Protein AF-A0A060CHE6-F1 (afdb_monomer_lite)

Structure (mmCIF, N/CA/C/O backbone):
data_AF-A0A060CHE6-F1
#
_entry.id   AF-A0A060CHE6-F1
#
loop_
_atom_site.group_PDB
_atom_site.id
_atom_site.type_symbol
_atom_site.label_atom_id
_atom_site.label_alt_id
_atom_site.label_comp_id
_atom_site.label_asym_id
_atom_site.label_entity_id
_atom_site.label_seq_id
_atom_site.pdbx_PDB_ins_code
_atom_site.Cartn_x
_atom_site.Cartn_y
_atom_site.Cartn_z
_atom_site.occupancy
_atom_site.B_iso_or_equiv
_atom_site.auth_seq_id
_atom_site.auth_comp_id
_atom_site.auth_asym_id
_atom_site.auth_atom_id
_atom_site.pdbx_PDB_model_num
ATOM 1 N N . TRP A 1 1 ? 1.938 -13.064 -13.237 1.00 97.31 1 TRP A N 1
ATOM 2 C CA . TRP A 1 1 ? 1.673 -11.614 -13.294 1.00 97.31 1 TRP A CA 1
ATOM 3 C C . TRP A 1 1 ? 1.870 -11.035 -14.695 1.00 97.31 1 TRP A C 1
ATOM 5 O O . TRP A 1 1 ? 0.871 -10.761 -15.339 1.00 97.31 1 TRP A O 1
ATOM 15 N N . LEU A 1 2 ? 3.097 -10.932 -15.236 1.00 98.19 2 LEU A N 1
ATOM 16 C CA . LEU A 1 2 ? 3.322 -10.316 -16.564 1.00 98.19 2 LEU A CA 1
ATOM 17 C C . LEU A 1 2 ? 2.601 -11.024 -17.718 1.00 98.19 2 LEU A C 1
ATOM 19 O O . LEU A 1 2 ? 1.988 -10.356 -18.542 1.00 98.19 2 LEU A O 1
ATOM 23 N N . ARG A 1 3 ? 2.600 -12.365 -17.733 1.00 98.00 3 ARG A N 1
ATOM 24 C CA . ARG A 1 3 ? 1.810 -13.153 -18.697 1.00 98.00 3 ARG A CA 1
ATOM 25 C C . ARG A 1 3 ? 0.318 -12.818 -18.628 1.00 98.00 3 ARG A C 1
ATOM 27 O O . ARG A 1 3 ? -0.310 -12.627 -19.654 1.00 98.00 3 ARG A O 1
ATOM 34 N N . THR A 1 4 ? -0.231 -12.687 -17.421 1.00 97.94 4 THR A N 1
ATOM 35 C CA . THR A 1 4 ? -1.633 -12.295 -17.201 1.00 97.94 4 THR A CA 1
ATOM 36 C C . THR A 1 4 ? -1.903 -10.864 -17.668 1.00 97.94 4 THR A C 1
ATOM 38 O O . THR A 1 4 ? -2.948 -10.594 -18.243 1.00 97.94 4 THR A O 1
ATOM 41 N N . ARG A 1 5 ? -0.958 -9.946 -17.435 1.00 97.94 5 ARG A N 1
ATOM 42 C CA . ARG A 1 5 ? -1.088 -8.523 -17.764 1.00 97.94 5 ARG A CA 1
ATOM 43 C C . ARG A 1 5 ? -0.955 -8.225 -19.258 1.00 97.94 5 ARG A C 1
ATOM 45 O O . ARG A 1 5 ? -1.661 -7.357 -19.756 1.00 97.94 5 ARG A O 1
ATOM 52 N N . TYR A 1 6 ? -0.024 -8.889 -19.939 1.00 98.50 6 TYR A N 1
ATOM 53 C CA . TYR A 1 6 ? 0.363 -8.564 -21.315 1.00 98.50 6 TYR A CA 1
ATOM 54 C C . TYR A 1 6 ? -0.031 -9.627 -22.341 1.00 98.50 6 TYR A C 1
ATOM 56 O O . TYR A 1 6 ? -0.049 -9.325 -23.530 1.00 98.50 6 TYR A O 1
ATOM 64 N N . GLY A 1 7 ? -0.344 -10.851 -21.910 1.00 98.50 7 GLY A N 1
ATOM 65 C CA . GLY A 1 7 ? -0.653 -11.984 -22.784 1.00 98.50 7 GLY A CA 1
ATOM 66 C C . GLY A 1 7 ? 0.591 -12.562 -23.463 1.00 98.50 7 GLY A C 1
ATOM 67 O O . GLY A 1 7 ? 0.977 -13.698 -23.192 1.00 98.50 7 GLY A O 1
ATOM 68 N N . ASP A 1 8 ? 1.247 -11.762 -24.303 1.00 98.44 8 ASP A N 1
ATOM 69 C CA . ASP A 1 8 ? 2.391 -12.150 -25.130 1.00 98.44 8 ASP A CA 1
ATOM 70 C C . ASP A 1 8 ? 3.601 -11.205 -24.983 1.00 98.44 8 ASP A C 1
ATOM 72 O O . ASP A 1 8 ? 3.525 -10.102 -24.427 1.00 98.44 8 ASP A O 1
ATOM 76 N N . LEU A 1 9 ? 4.755 -11.670 -25.473 1.00 98.56 9 LEU A N 1
ATOM 77 C CA . LEU A 1 9 ? 6.013 -10.928 -25.397 1.00 98.56 9 LEU A CA 1
ATOM 78 C C . LEU A 1 9 ? 6.050 -9.726 -26.338 1.00 98.56 9 LEU A C 1
ATOM 80 O O . LEU A 1 9 ? 6.730 -8.754 -26.028 1.00 98.56 9 LEU A O 1
ATOM 84 N N . ASP A 1 10 ? 5.344 -9.742 -27.467 1.00 98.56 10 ASP A N 1
ATOM 85 C CA . ASP A 1 10 ? 5.347 -8.599 -28.383 1.00 98.56 10 ASP A CA 1
ATOM 86 C C . ASP A 1 10 ? 4.635 -7.395 -27.757 1.00 98.56 10 ASP A C 1
ATOM 88 O O . ASP A 1 10 ? 5.110 -6.262 -27.858 1.00 98.56 10 ASP A O 1
ATOM 92 N N . THR A 1 11 ? 3.539 -7.635 -27.043 1.00 98.75 11 THR A N 1
ATOM 93 C CA . THR A 1 11 ? 2.800 -6.628 -26.282 1.00 98.75 11 THR A CA 1
ATOM 94 C C . THR A 1 11 ? 3.633 -6.094 -25.122 1.00 98.75 11 THR A C 1
ATOM 96 O O . THR A 1 11 ? 3.724 -4.874 -24.963 1.00 98.75 11 THR A O 1
ATOM 99 N N . LEU A 1 12 ? 4.314 -6.966 -24.371 1.00 98.62 12 LEU A N 1
ATOM 100 C CA . LEU A 1 12 ? 5.241 -6.544 -23.316 1.00 98.62 12 LEU A CA 1
ATOM 101 C C . LEU A 1 12 ? 6.399 -5.707 -23.877 1.00 98.62 12 LEU A C 1
ATOM 103 O O . LEU A 1 12 ? 6.665 -4.613 -23.384 1.00 98.62 12 LEU A O 1
ATOM 107 N N . ASN A 1 13 ? 7.061 -6.181 -24.935 1.00 98.56 13 ASN A N 1
ATOM 108 C CA . ASN A 1 13 ? 8.191 -5.494 -25.563 1.00 98.56 13 ASN A CA 1
ATOM 109 C C . ASN A 1 13 ? 7.803 -4.098 -26.070 1.00 98.56 13 ASN A C 1
ATOM 111 O O . ASN A 1 13 ? 8.567 -3.148 -25.889 1.00 98.56 13 ASN A O 1
ATOM 115 N N . ARG A 1 14 ? 6.608 -3.952 -26.664 1.00 98.56 14 ARG A N 1
ATOM 116 C CA . ARG A 1 14 ? 6.064 -2.641 -27.054 1.00 98.56 14 ARG A CA 1
ATOM 117 C C . ARG A 1 14 ? 5.812 -1.750 -25.840 1.00 98.56 14 ARG A C 1
ATOM 119 O O . ARG A 1 14 ? 6.232 -0.598 -25.856 1.00 98.56 14 ARG A O 1
ATOM 126 N N . ALA A 1 15 ? 5.169 -2.270 -24.793 1.00 98.44 15 ALA A N 1
ATOM 127 C CA . ALA A 1 15 ? 4.836 -1.495 -23.597 1.00 98.44 15 ALA A CA 1
ATOM 128 C C . ALA A 1 15 ? 6.081 -1.011 -22.836 1.00 98.44 15 ALA A C 1
ATOM 130 O O . ALA A 1 15 ? 6.092 0.095 -22.300 1.00 98.44 15 ALA A O 1
ATOM 131 N N . TRP A 1 16 ? 7.132 -1.829 -22.791 1.00 97.94 16 TRP A N 1
ATOM 132 C CA . TRP A 1 16 ? 8.398 -1.495 -22.139 1.00 97.94 16 TRP A CA 1
ATOM 133 C C . TRP A 1 16 ? 9.387 -0.776 -23.066 1.00 97.94 16 TRP A C 1
ATOM 135 O O . TRP A 1 16 ? 10.432 -0.333 -22.598 1.00 97.94 16 TRP A O 1
ATOM 145 N N . GLY A 1 17 ? 9.098 -0.650 -24.364 1.00 97.94 17 GLY A N 1
ATOM 146 C CA . GLY A 1 17 ? 10.000 -0.002 -25.321 1.00 97.94 17 GLY A CA 1
ATOM 147 C C . GLY A 1 17 ? 11.349 -0.715 -25.456 1.00 97.94 17 GLY A C 1
ATOM 148 O O . GLY A 1 17 ? 12.386 -0.069 -25.576 1.00 97.94 17 GLY A O 1
ATOM 149 N N . THR A 1 18 ? 11.359 -2.048 -25.430 1.00 97.19 18 THR A N 1
ATOM 150 C CA . THR A 1 18 ? 12.589 -2.858 -25.340 1.00 97.19 18 THR A CA 1
ATOM 151 C C . THR A 1 18 ? 13.476 -2.835 -26.587 1.00 97.19 18 THR A C 1
ATOM 153 O O . THR A 1 18 ? 14.585 -3.358 -26.563 1.00 97.19 18 THR A O 1
ATOM 156 N N . ALA A 1 19 ? 13.032 -2.215 -27.683 1.00 96.50 19 ALA A N 1
ATOM 157 C CA . ALA A 1 19 ? 13.901 -1.937 -28.827 1.00 96.50 19 ALA A CA 1
ATOM 158 C C . ALA A 1 19 ? 15.039 -0.965 -28.461 1.00 96.50 19 ALA A C 1
ATOM 160 O O . ALA A 1 19 ? 16.127 -1.032 -29.031 1.00 96.50 19 ALA A O 1
ATOM 161 N N . PHE A 1 20 ? 14.802 -0.077 -27.492 1.00 95.94 20 PHE A N 1
ATOM 162 C CA . PHE A 1 20 ? 15.821 0.822 -26.974 1.00 95.94 20 PHE A CA 1
ATOM 163 C C . PHE A 1 20 ? 16.886 0.035 -26.201 1.00 95.94 20 PHE A C 1
ATOM 165 O O . PHE A 1 20 ? 16.557 -0.800 -25.359 1.00 95.94 20 PHE A O 1
ATOM 172 N N . TRP A 1 21 ? 18.158 0.289 -26.521 1.00 94.38 21 TRP A N 1
ATOM 173 C CA . TRP A 1 21 ? 19.322 -0.428 -25.975 1.00 94.38 21 TRP A CA 1
ATOM 174 C C . TRP A 1 21 ? 19.263 -1.955 -26.118 1.00 94.38 21 TRP A C 1
ATOM 176 O O . TRP A 1 21 ? 19.841 -2.679 -25.311 1.00 94.38 21 TRP A O 1
ATOM 186 N N . SER A 1 22 ? 18.591 -2.447 -27.164 1.00 94.44 22 SER A N 1
ATOM 187 C CA . SER A 1 22 ? 18.550 -3.875 -27.503 1.00 94.44 22 SER A CA 1
ATOM 188 C C . SER A 1 22 ? 18.064 -4.772 -26.357 1.00 94.44 22 SER A C 1
ATOM 190 O O . SER A 1 22 ? 18.498 -5.911 -26.223 1.00 94.44 22 SER A O 1
ATOM 192 N N . LEU A 1 23 ? 17.124 -4.282 -25.547 1.00 94.69 23 LEU A N 1
ATOM 193 C CA . LEU A 1 23 ? 16.543 -5.001 -24.409 1.00 94.69 23 LEU A CA 1
ATOM 194 C C . LEU A 1 23 ? 15.437 -5.998 -24.810 1.00 94.69 23 LEU A C 1
ATOM 196 O O . LEU A 1 23 ? 14.644 -6.397 -23.957 1.00 94.69 23 LEU A O 1
ATOM 200 N N . ARG A 1 24 ? 15.310 -6.351 -26.100 1.00 97.00 24 ARG A N 1
ATOM 201 C CA . ARG A 1 24 ? 14.202 -7.174 -26.615 1.00 97.00 24 ARG A CA 1
ATOM 202 C C . ARG A 1 24 ? 14.176 -8.535 -25.921 1.00 97.00 24 ARG A C 1
ATOM 204 O O . ARG A 1 24 ? 15.146 -9.282 -25.968 1.00 97.00 24 ARG A O 1
ATOM 211 N N . ILE A 1 25 ? 13.020 -8.870 -25.358 1.00 97.69 25 ILE A N 1
ATOM 212 C CA . ILE A 1 25 ? 12.764 -10.133 -24.668 1.00 97.69 25 ILE A CA 1
ATOM 213 C C . ILE A 1 25 ? 12.157 -11.115 -25.672 1.00 97.69 25 ILE A C 1
ATOM 215 O O . ILE A 1 25 ? 11.117 -10.833 -26.269 1.00 97.69 25 ILE A O 1
ATOM 219 N N . THR A 1 26 ? 12.796 -12.261 -25.872 1.00 98.06 26 THR A N 1
ATOM 220 C CA . THR A 1 26 ? 12.343 -13.321 -26.786 1.00 98.06 26 THR A CA 1
ATOM 221 C C . THR A 1 26 ? 11.794 -14.546 -26.066 1.00 98.06 26 THR A C 1
ATOM 223 O O . THR A 1 26 ? 11.094 -15.337 -26.692 1.00 98.06 26 THR A O 1
ATOM 226 N N . ASP A 1 27 ? 12.043 -14.675 -24.762 1.00 98.12 27 ASP A N 1
ATOM 227 C CA . ASP A 1 27 ? 11.466 -15.719 -23.916 1.00 98.12 27 ASP A CA 1
ATOM 228 C C . ASP A 1 27 ? 11.110 -15.172 -22.526 1.00 98.12 27 ASP A C 1
ATOM 230 O O . ASP A 1 27 ? 11.804 -14.318 -21.977 1.00 98.12 27 ASP A O 1
ATOM 234 N N . TRP A 1 28 ? 10.032 -15.677 -21.925 1.00 97.94 28 TRP A N 1
ATOM 235 C CA . TRP A 1 28 ? 9.596 -15.254 -20.591 1.00 97.94 28 TRP A CA 1
ATOM 236 C C . TRP A 1 28 ? 10.634 -15.518 -19.494 1.00 97.94 28 TRP A C 1
ATOM 238 O O . TRP A 1 28 ? 10.669 -14.768 -18.523 1.00 97.94 28 TRP A O 1
ATOM 248 N N . ALA A 1 29 ? 11.471 -16.548 -19.632 1.00 97.19 29 ALA A N 1
ATOM 249 C CA . ALA A 1 29 ? 12.540 -16.873 -18.690 1.00 97.19 29 ALA A CA 1
ATOM 250 C C . ALA A 1 29 ? 13.679 -15.839 -18.687 1.00 97.19 29 ALA A C 1
ATOM 252 O O . ALA A 1 29 ? 14.501 -15.846 -17.778 1.00 97.19 29 ALA A O 1
ATOM 253 N N . GLN A 1 30 ? 13.730 -14.938 -19.675 1.00 96.25 30 GLN A N 1
ATOM 254 C CA . GLN A 1 30 ? 14.674 -13.816 -19.688 1.00 96.25 30 GLN A CA 1
ATOM 255 C C . GLN A 1 30 ? 14.217 -12.654 -18.795 1.00 96.25 30 GLN A C 1
ATOM 257 O O . GLN A 1 30 ? 14.998 -11.737 -18.542 1.00 96.25 30 GLN A O 1
ATOM 262 N N . VAL A 1 31 ? 12.959 -12.658 -18.341 1.00 95.75 31 VAL A N 1
ATOM 263 C CA . VAL A 1 31 ? 12.443 -11.630 -17.436 1.00 95.75 31 VAL A CA 1
ATOM 264 C C . VAL A 1 31 ? 12.728 -12.032 -15.997 1.00 95.75 31 VAL A C 1
ATOM 266 O O . VAL A 1 31 ? 12.282 -13.076 -15.532 1.00 95.75 31 VAL A O 1
ATOM 269 N N . ASP A 1 32 ? 13.431 -11.163 -15.283 1.00 93.56 32 ASP A N 1
ATOM 270 C CA . ASP A 1 32 ? 13.822 -11.359 -13.891 1.00 93.56 32 ASP A CA 1
ATOM 271 C C . ASP A 1 32 ? 13.481 -10.117 -13.063 1.00 93.56 32 ASP A C 1
ATOM 273 O O . ASP A 1 32 ? 13.182 -9.065 -13.625 1.00 93.56 32 ASP A O 1
ATOM 277 N N . ALA A 1 33 ? 13.561 -10.206 -11.736 1.00 94.38 33 ALA A N 1
ATOM 278 C CA . ALA A 1 33 ? 13.417 -9.037 -10.873 1.00 94.38 33 ALA A CA 1
ATOM 279 C C . ALA A 1 33 ? 14.449 -7.948 -11.249 1.00 94.38 33 ALA A C 1
ATOM 281 O O . ALA A 1 33 ? 15.567 -8.282 -11.654 1.00 94.38 33 ALA A O 1
ATOM 282 N N . PRO A 1 34 ? 14.145 -6.643 -11.095 1.00 92.00 34 PRO A N 1
ATOM 283 C CA . PRO A 1 34 ? 15.102 -5.580 -11.383 1.00 92.00 34 PRO A CA 1
ATOM 284 C C . PRO A 1 34 ? 16.405 -5.744 -10.587 1.00 92.00 34 PRO A C 1
ATOM 286 O O . PRO A 1 34 ? 16.430 -5.603 -9.364 1.00 92.0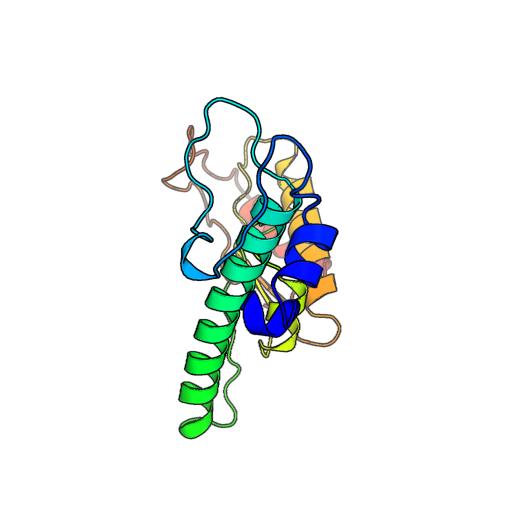0 34 PRO A O 1
ATOM 289 N N . ARG A 1 35 ? 17.508 -6.006 -11.294 1.00 89.00 35 ARG A N 1
ATOM 290 C CA . ARG A 1 35 ? 18.858 -6.140 -10.725 1.00 89.00 35 ARG A CA 1
ATOM 291 C C . ARG A 1 35 ? 19.650 -4.838 -10.829 1.00 89.00 35 ARG A C 1
ATOM 293 O O . ARG A 1 35 ? 19.174 -3.846 -11.384 1.00 89.00 35 ARG A O 1
ATOM 300 N N . ALA A 1 36 ? 20.857 -4.844 -10.266 1.00 91.50 36 ALA A N 1
ATOM 301 C CA . ALA A 1 36 ? 21.843 -3.810 -10.549 1.00 91.50 36 ALA A CA 1
ATOM 302 C C . ALA A 1 36 ? 22.181 -3.829 -12.049 1.00 91.50 36 ALA A C 1
ATOM 304 O O . ALA A 1 36 ? 22.444 -4.888 -12.618 1.00 91.50 36 ALA A O 1
ATOM 305 N N . THR A 1 37 ? 22.145 -2.658 -12.672 1.00 88.62 37 THR A N 1
ATOM 306 C CA . THR A 1 37 ? 22.474 -2.430 -14.082 1.00 88.62 37 THR A CA 1
ATOM 307 C C . THR A 1 37 ? 23.650 -1.466 -14.162 1.00 88.62 37 THR A C 1
ATOM 309 O O . THR A 1 37 ? 23.885 -0.704 -13.227 1.00 88.62 37 THR A O 1
ATOM 312 N N . THR A 1 38 ? 24.400 -1.495 -15.263 1.00 88.06 38 THR A N 1
ATOM 313 C CA . THR A 1 38 ? 25.504 -0.544 -15.490 1.00 88.06 38 THR A CA 1
ATOM 314 C C . THR A 1 38 ? 25.007 0.894 -15.636 1.00 88.06 38 THR A C 1
ATOM 316 O O . THR A 1 38 ? 25.702 1.820 -15.241 1.00 88.06 38 THR A O 1
ATOM 319 N N . ASP A 1 39 ? 23.793 1.056 -16.165 1.00 87.94 39 ASP A N 1
ATOM 320 C CA . ASP A 1 39 ? 23.133 2.333 -16.441 1.00 87.94 39 ASP A CA 1
ATOM 321 C C . ASP A 1 39 ? 21.705 2.343 -15.861 1.00 87.94 39 ASP A C 1
ATOM 323 O O . ASP A 1 39 ? 21.396 1.644 -14.891 1.00 87.94 39 ASP A O 1
ATOM 327 N N . PHE A 1 40 ? 20.806 3.137 -16.440 1.00 89.50 40 PHE A N 1
ATOM 328 C CA . PHE A 1 40 ? 19.411 3.247 -16.035 1.00 89.50 40 PHE A CA 1
ATOM 329 C C . PHE A 1 40 ? 18.618 1.952 -16.252 1.00 89.50 40 PHE A C 1
ATOM 331 O O . PHE A 1 40 ? 18.725 1.274 -17.274 1.00 89.50 40 PHE A O 1
ATOM 338 N N . ARG A 1 41 ? 17.738 1.649 -15.295 1.00 93.50 41 ARG A N 1
ATOM 339 C CA . ARG A 1 41 ? 16.753 0.573 -15.429 1.00 93.50 41 ARG A CA 1
ATOM 340 C C . ARG A 1 41 ? 15.639 0.981 -16.385 1.00 93.50 41 ARG A C 1
ATOM 342 O O . ARG A 1 41 ? 15.223 2.138 -16.404 1.00 93.50 41 ARG A O 1
ATOM 349 N N . ASN A 1 42 ? 15.091 0.007 -17.112 1.00 95.31 42 ASN A N 1
ATOM 350 C CA . ASN A 1 42 ? 13.886 0.227 -17.904 1.00 95.31 42 ASN A CA 1
ATOM 351 C C . ASN A 1 42 ? 12.725 0.656 -16.970 1.00 95.31 42 ASN A C 1
ATOM 353 O O . ASN A 1 42 ? 12.413 -0.069 -16.013 1.00 95.31 42 ASN A O 1
ATOM 357 N N . PRO A 1 43 ? 12.089 1.819 -17.203 1.00 95.75 43 PRO A N 1
ATOM 358 C CA . PRO A 1 43 ? 11.060 2.341 -16.309 1.00 95.75 43 PRO A CA 1
ATOM 359 C C . PRO A 1 43 ? 9.774 1.509 -16.344 1.00 95.75 43 PRO A C 1
ATOM 361 O O . PRO A 1 43 ? 9.147 1.341 -15.301 1.00 95.75 43 PRO A O 1
ATOM 364 N N . GLY A 1 44 ? 9.412 0.940 -17.499 1.00 97.00 44 GLY A N 1
ATOM 365 C CA . GLY A 1 44 ? 8.272 0.028 -17.625 1.00 97.00 44 GLY A CA 1
ATOM 366 C C . GLY A 1 44 ? 8.476 -1.224 -16.777 1.00 97.00 44 GLY A C 1
ATOM 367 O O . GLY A 1 44 ? 7.629 -1.552 -15.949 1.00 97.00 44 GLY A O 1
ATOM 368 N N . HIS A 1 45 ? 9.658 -1.835 -16.891 1.00 97.12 45 HIS A N 1
ATOM 369 C CA . HIS A 1 45 ? 10.041 -2.981 -16.068 1.00 97.12 45 HIS A CA 1
ATOM 370 C C . HIS A 1 45 ? 10.018 -2.653 -14.564 1.00 97.12 45 HIS A C 1
ATOM 372 O O . HIS A 1 45 ? 9.434 -3.387 -13.770 1.00 97.12 45 HIS A O 1
ATOM 378 N N . THR A 1 46 ? 10.615 -1.528 -14.161 1.00 96.44 46 THR A N 1
ATOM 379 C CA . THR A 1 46 ? 10.695 -1.139 -12.741 1.00 96.44 46 THR A CA 1
ATOM 380 C C . THR A 1 46 ? 9.315 -0.831 -12.153 1.00 96.44 46 THR A C 1
ATOM 382 O O . THR A 1 46 ? 9.025 -1.224 -11.026 1.00 96.44 46 THR A O 1
ATOM 385 N N . LEU A 1 47 ? 8.445 -0.158 -12.910 1.00 97.56 47 LEU A N 1
ATOM 386 C CA . LEU A 1 47 ? 7.082 0.148 -12.479 1.00 97.56 47 LEU A CA 1
ATOM 387 C C . LEU A 1 47 ? 6.237 -1.120 -12.327 1.00 97.56 47 LEU A C 1
ATOM 389 O O . LEU A 1 47 ? 5.506 -1.266 -11.349 1.00 97.56 47 LEU A O 1
ATOM 393 N N . ASP A 1 48 ? 6.342 -2.041 -13.279 1.00 98.31 48 ASP A N 1
ATOM 394 C CA . ASP A 1 48 ? 5.636 -3.315 -13.214 1.00 98.31 48 ASP A CA 1
ATOM 395 C C . ASP A 1 48 ? 6.149 -4.214 -12.093 1.00 98.31 48 ASP A C 1
ATOM 397 O O . ASP A 1 48 ? 5.354 -4.922 -11.483 1.00 98.31 48 ASP A O 1
ATOM 401 N N . TRP A 1 49 ? 7.436 -4.135 -11.752 1.00 97.38 49 TRP A N 1
ATOM 402 C CA . TRP A 1 49 ? 7.958 -4.785 -10.554 1.00 97.38 49 TRP A CA 1
ATOM 403 C C . TRP A 1 49 ? 7.326 -4.230 -9.270 1.00 97.38 49 TRP A C 1
ATOM 405 O O . TRP A 1 49 ? 6.892 -5.006 -8.420 1.00 97.38 49 TRP A O 1
ATOM 415 N N . SER A 1 50 ? 7.207 -2.904 -9.138 1.00 97.06 50 SER A N 1
ATOM 416 C CA . SER A 1 50 ? 6.527 -2.285 -7.989 1.00 97.06 50 SER A CA 1
ATOM 417 C C . SER A 1 50 ? 5.052 -2.691 -7.902 1.00 97.06 50 SER A C 1
ATOM 419 O O . SER A 1 50 ? 4.574 -3.028 -6.820 1.00 97.06 50 SER A O 1
ATOM 421 N N . ARG A 1 51 ? 4.339 -2.721 -9.038 1.00 98.19 51 ARG A N 1
ATOM 422 C CA . ARG A 1 51 ? 2.946 -3.200 -9.106 1.00 98.19 51 ARG A CA 1
ATOM 423 C C . ARG A 1 51 ? 2.837 -4.665 -8.700 1.00 98.19 51 ARG A C 1
ATOM 425 O O . ARG A 1 51 ? 2.030 -4.994 -7.843 1.00 98.19 51 ARG A O 1
ATOM 432 N N . PHE A 1 52 ? 3.690 -5.523 -9.259 1.00 98.00 52 PHE A N 1
ATOM 433 C CA . PHE A 1 52 ? 3.735 -6.942 -8.921 1.00 98.00 52 PHE A CA 1
ATOM 434 C C . PHE A 1 52 ? 3.960 -7.169 -7.424 1.00 98.00 52 PHE A C 1
ATOM 436 O O . PHE A 1 52 ? 3.276 -7.995 -6.827 1.00 98.00 52 PHE A O 1
ATOM 443 N N . HIS A 1 53 ? 4.888 -6.432 -6.811 1.00 97.25 53 HIS A N 1
ATOM 444 C CA . HIS A 1 53 ? 5.159 -6.548 -5.381 1.00 97.25 53 HIS A CA 1
ATOM 445 C C . HIS A 1 53 ? 3.953 -6.132 -4.526 1.00 97.25 53 HIS A C 1
ATOM 447 O O . HIS A 1 53 ? 3.587 -6.857 -3.602 1.00 97.25 53 HIS A O 1
ATOM 453 N N . SER A 1 54 ? 3.308 -5.010 -4.865 1.00 98.31 54 SER A N 1
ATOM 454 C CA . SER A 1 54 ? 2.075 -4.565 -4.203 1.00 98.31 54 SER A CA 1
ATOM 455 C C . SER A 1 54 ? 0.953 -5.600 -4.332 1.00 98.31 54 SER A C 1
ATOM 457 O O . SER A 1 54 ? 0.321 -5.942 -3.333 1.00 98.31 54 SER A O 1
ATOM 459 N N . ASP A 1 55 ? 0.736 -6.134 -5.537 1.00 98.44 55 ASP A N 1
ATOM 460 C CA . ASP A 1 55 ? -0.307 -7.129 -5.812 1.00 98.44 55 ASP A CA 1
ATOM 461 C C . ASP A 1 55 ? -0.040 -8.456 -5.090 1.00 98.44 55 ASP A C 1
ATOM 463 O O . ASP A 1 55 ? -0.972 -9.100 -4.618 1.00 98.44 55 ASP A O 1
ATOM 467 N N . LEU A 1 56 ? 1.226 -8.873 -4.980 1.00 98.00 56 LEU A N 1
ATOM 468 C CA . LEU A 1 56 ? 1.603 -10.112 -4.298 1.00 98.00 56 LEU A CA 1
ATOM 469 C C . LEU A 1 56 ? 1.350 -10.032 -2.789 1.00 98.00 56 LEU A C 1
ATOM 471 O O . LEU A 1 56 ? 0.825 -10.981 -2.210 1.00 98.00 56 LEU A O 1
ATOM 475 N N . LEU A 1 57 ? 1.685 -8.904 -2.159 1.00 98.31 57 LEU A N 1
ATOM 476 C CA . LEU A 1 57 ? 1.394 -8.692 -0.741 1.00 98.31 57 LEU A CA 1
ATOM 477 C C . LEU A 1 57 ? -0.115 -8.574 -0.485 1.00 98.31 57 LEU A C 1
ATOM 479 O O . LEU A 1 57 ? -0.609 -9.137 0.488 1.00 98.31 57 LEU A O 1
ATOM 483 N N . LEU A 1 58 ? -0.862 -7.918 -1.382 1.00 98.62 58 LEU A N 1
ATOM 484 C CA . LEU A 1 58 ? -2.322 -7.865 -1.287 1.00 98.62 58 LEU A CA 1
ATOM 485 C C . LEU A 1 58 ? -2.950 -9.257 -1.432 1.00 98.62 58 LEU A C 1
ATOM 487 O O . LEU A 1 58 ? -3.859 -9.604 -0.684 1.00 98.62 58 LEU A O 1
ATOM 491 N N . ALA A 1 59 ? -2.454 -10.075 -2.363 1.00 98.44 59 ALA A N 1
ATOM 492 C CA . ALA A 1 59 ? -2.929 -11.444 -2.538 1.00 98.44 59 ALA A CA 1
ATOM 493 C C . ALA A 1 59 ? -2.714 -12.285 -1.271 1.00 98.44 59 ALA A C 1
ATOM 495 O O . ALA A 1 59 ? -3.600 -13.048 -0.894 1.00 98.44 59 ALA A O 1
ATOM 496 N N . GLN A 1 60 ? -1.579 -12.110 -0.586 1.00 98.50 60 GLN A N 1
ATOM 497 C CA . GLN A 1 60 ? -1.332 -12.754 0.705 1.00 98.50 60 GLN A CA 1
ATOM 498 C C . GLN A 1 60 ? -2.356 -12.313 1.761 1.00 98.50 60 GLN A C 1
ATOM 500 O O . GLN A 1 60 ? -2.968 -13.166 2.402 1.00 98.50 60 GLN A O 1
ATOM 505 N N . PHE A 1 61 ? -2.599 -11.005 1.895 1.00 98.56 61 PHE A N 1
ATOM 506 C CA . PHE A 1 61 ? -3.617 -10.479 2.810 1.00 98.56 61 PHE A CA 1
ATOM 507 C C . PHE A 1 61 ? -5.009 -11.059 2.521 1.00 98.56 61 PHE A C 1
ATOM 509 O O . PHE A 1 61 ? -5.706 -11.479 3.441 1.00 98.56 61 PHE A O 1
ATOM 516 N N . VAL A 1 62 ? -5.407 -11.140 1.248 1.00 98.62 62 VAL A N 1
ATOM 517 C CA . VAL A 1 62 ? -6.695 -11.723 0.838 1.00 98.62 62 VAL A CA 1
ATOM 518 C C . VAL A 1 62 ? -6.791 -13.198 1.234 1.00 98.62 62 VAL A C 1
ATOM 520 O O . VAL A 1 62 ? -7.812 -13.609 1.781 1.00 98.62 62 VAL A O 1
ATOM 523 N N . VAL A 1 63 ? -5.730 -13.988 1.032 1.00 98.50 63 VAL A N 1
ATOM 524 C CA . VAL A 1 63 ? -5.696 -15.403 1.447 1.00 98.50 63 VAL A CA 1
ATOM 525 C C . VAL A 1 63 ? -5.882 -15.548 2.961 1.00 98.50 63 VAL A C 1
ATOM 527 O O . VAL A 1 63 ? -6.626 -16.426 3.406 1.00 98.50 63 VAL A O 1
ATOM 530 N N . GLU A 1 64 ? -5.231 -14.696 3.753 1.00 98.19 64 GLU A N 1
ATOM 531 C CA . GLU A 1 64 ? -5.340 -14.698 5.216 1.00 98.19 64 GLU A CA 1
ATOM 532 C C . GLU A 1 64 ? -6.732 -14.260 5.684 1.00 98.19 64 GLU A C 1
ATOM 534 O O . GLU A 1 64 ?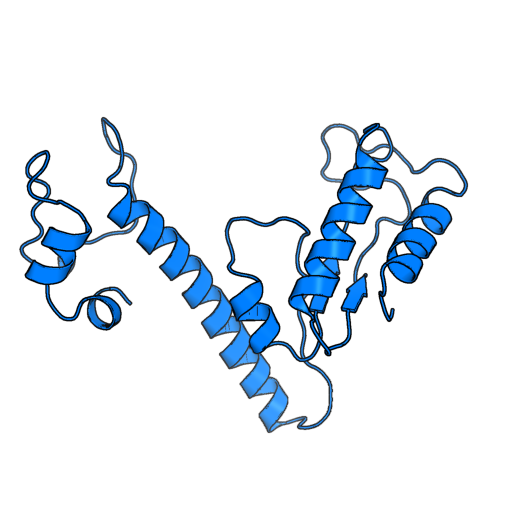 -7.363 -14.970 6.472 1.00 98.19 64 GLU A O 1
ATOM 539 N N . ARG A 1 65 ? -7.258 -13.155 5.139 1.00 98.06 65 ARG A N 1
ATOM 540 C CA . ARG A 1 65 ? -8.621 -12.669 5.397 1.00 98.06 65 ARG A CA 1
ATOM 541 C C . ARG A 1 65 ? -9.658 -13.738 5.089 1.00 98.06 65 ARG A C 1
ATOM 543 O O . ARG A 1 65 ? -10.496 -14.039 5.934 1.00 98.06 65 ARG A O 1
ATOM 550 N N . ASP A 1 66 ? -9.601 -14.332 3.901 1.00 98.06 66 ASP A N 1
ATOM 551 C CA . ASP A 1 66 ? -10.539 -15.379 3.490 1.00 98.06 66 ASP A CA 1
ATOM 552 C C . ASP A 1 66 ? -10.375 -16.633 4.361 1.00 98.06 66 ASP A C 1
ATOM 554 O O . ASP A 1 66 ? -11.329 -17.378 4.579 1.00 98.06 66 ASP A O 1
ATOM 558 N N . GLY A 1 67 ? -9.167 -16.868 4.881 1.00 97.88 67 GLY A N 1
ATOM 559 C CA . GLY A 1 67 ? -8.881 -17.848 5.924 1.00 97.88 67 GLY A CA 1
ATOM 560 C C . GLY A 1 67 ? -9.673 -17.609 7.202 1.00 97.88 67 GLY A C 1
ATOM 561 O O . GLY A 1 67 ? -10.376 -18.515 7.651 1.00 97.88 67 GLY A O 1
ATOM 562 N N . ILE A 1 68 ? -9.591 -16.395 7.746 1.00 97.62 68 ILE A N 1
ATOM 563 C CA . ILE A 1 68 ? -10.336 -15.969 8.938 1.00 97.62 68 ILE A CA 1
ATOM 564 C C . ILE A 1 68 ? -11.842 -16.084 8.683 1.00 97.62 68 ILE A C 1
ATOM 566 O O . ILE A 1 68 ? -12.543 -16.719 9.469 1.00 97.62 68 ILE A O 1
ATOM 570 N N . ARG A 1 69 ? -12.326 -15.585 7.538 1.00 97.56 69 ARG A N 1
ATOM 571 C CA . ARG A 1 69 ? -13.755 -15.559 7.180 1.00 97.56 69 ARG A CA 1
ATOM 572 C C . ARG A 1 69 ? -14.418 -16.932 7.099 1.00 97.56 69 ARG A C 1
ATOM 574 O O . ARG A 1 69 ? -15.627 -17.028 7.287 1.00 97.56 69 ARG A O 1
ATOM 581 N N . ARG A 1 70 ? -13.657 -18.004 6.851 1.00 97.88 70 ARG A N 1
ATOM 582 C CA . ARG A 1 70 ? -14.190 -19.380 6.896 1.00 97.88 70 ARG A CA 1
ATOM 583 C C . ARG A 1 70 ? -14.557 -19.841 8.308 1.00 97.88 70 ARG A C 1
ATOM 585 O O . ARG A 1 70 ? -15.403 -20.720 8.435 1.00 97.88 70 ARG A O 1
ATOM 592 N N . SER A 1 71 ? -13.917 -19.283 9.331 1.00 97.75 71 SER A N 1
ATOM 593 C CA . SER A 1 71 ? -14.121 -19.654 10.737 1.00 97.75 71 SER A CA 1
ATOM 594 C C . SER A 1 71 ? -14.890 -18.593 11.525 1.00 97.75 71 SER A C 1
ATOM 596 O O . SER A 1 71 ? -15.574 -18.933 12.484 1.00 97.75 71 SER A O 1
ATOM 598 N N . ASP A 1 72 ? -14.783 -17.328 11.122 1.00 98.06 72 ASP A N 1
ATOM 599 C CA . ASP A 1 72 ? -15.457 -16.183 11.729 1.00 98.06 72 ASP A CA 1
ATOM 600 C C . ASP A 1 72 ? -15.995 -15.256 10.622 1.00 98.06 72 ASP A C 1
ATOM 602 O O . ASP A 1 72 ? -15.234 -14.487 10.023 1.00 98.06 72 ASP A O 1
ATOM 606 N N . PRO A 1 73 ? -17.295 -15.347 10.295 1.00 96.50 73 PRO A N 1
ATOM 607 C CA . PRO A 1 73 ? -17.887 -14.579 9.211 1.00 96.50 73 PRO A CA 1
ATOM 608 C C . PRO A 1 73 ? -18.160 -13.118 9.569 1.00 96.50 73 PRO A C 1
ATOM 610 O O . PRO A 1 73 ? -18.395 -12.346 8.642 1.00 96.50 73 PRO A O 1
ATOM 613 N N . ASP A 1 74 ? -18.072 -12.709 10.839 1.00 96.62 74 ASP A N 1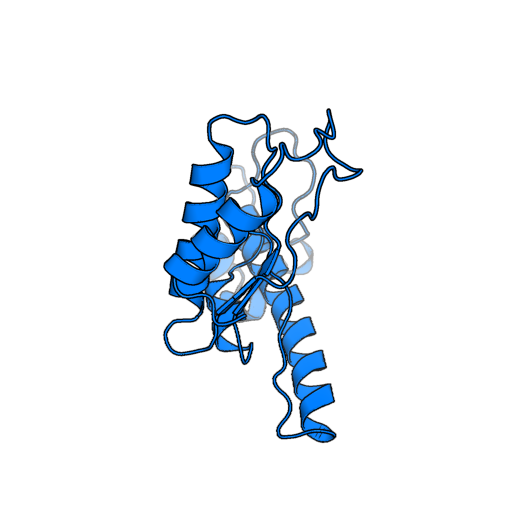
ATOM 614 C CA . ASP A 1 74 ? -18.589 -11.415 11.303 1.00 96.62 74 ASP A CA 1
ATOM 615 C C . ASP A 1 74 ? -17.482 -10.454 11.763 1.00 96.62 74 ASP A C 1
ATOM 617 O O . ASP A 1 74 ? -17.535 -9.263 11.445 1.00 96.62 74 ASP A O 1
ATOM 621 N N . THR A 1 75 ? -16.424 -10.939 12.421 1.00 96.69 75 THR A N 1
ATOM 622 C CA . THR A 1 75 ? -15.365 -10.069 12.969 1.00 96.69 75 THR A CA 1
ATOM 623 C C . THR A 1 75 ? -14.612 -9.306 11.865 1.00 96.69 75 THR A C 1
ATOM 625 O O . THR A 1 75 ? -14.150 -9.930 10.909 1.00 96.69 75 THR A O 1
ATOM 628 N N . PRO A 1 76 ? -14.456 -7.966 11.951 1.00 96.12 76 PRO A N 1
ATOM 629 C CA . PRO A 1 76 ? -13.714 -7.185 10.959 1.00 96.12 76 PRO A CA 1
ATOM 630 C C . PRO A 1 76 ? -12.254 -7.629 10.813 1.00 96.12 76 PRO A C 1
ATOM 632 O O . PRO A 1 76 ? -11.549 -7.814 11.805 1.00 96.12 76 PRO A O 1
ATOM 635 N N . VAL A 1 77 ? -11.779 -7.727 9.573 1.00 97.88 77 VAL A N 1
ATOM 636 C CA . VAL A 1 77 ? -10.387 -8.017 9.228 1.00 97.88 77 VAL A CA 1
ATOM 637 C C . VAL A 1 77 ? -9.740 -6.768 8.640 1.00 97.88 77 VAL A C 1
ATOM 639 O O . VAL A 1 77 ? -10.209 -6.182 7.661 1.00 97.88 77 VAL A O 1
ATOM 642 N N . LEU A 1 78 ? -8.627 -6.364 9.239 1.00 97.06 78 LEU A N 1
ATOM 643 C CA . LEU A 1 78 ? -7.850 -5.197 8.845 1.00 97.06 78 LEU A CA 1
ATOM 644 C C . LEU A 1 78 ? -6.360 -5.443 9.082 1.00 97.06 78 LEU A C 1
ATOM 646 O O . LEU A 1 78 ? -5.972 -6.404 9.744 1.00 97.06 78 LEU A O 1
ATOM 650 N N . THR A 1 79 ? -5.534 -4.545 8.559 1.00 97.56 79 THR A N 1
ATOM 651 C CA . THR A 1 79 ? -4.115 -4.424 8.904 1.00 97.56 79 THR A CA 1
ATOM 652 C C . THR A 1 79 ? -3.778 -2.946 9.046 1.00 97.56 79 THR A C 1
ATOM 654 O O . THR A 1 79 ? -4.440 -2.095 8.448 1.00 97.56 79 THR A O 1
ATOM 657 N N . ASN A 1 80 ? -2.745 -2.637 9.817 1.00 97.00 80 ASN A N 1
ATOM 658 C CA . ASN A 1 80 ? -2.180 -1.299 9.904 1.00 97.00 80 ASN A CA 1
ATOM 659 C C . ASN A 1 80 ? -1.458 -0.894 8.612 1.00 97.00 80 ASN A C 1
ATOM 661 O O . ASN A 1 80 ? -0.606 -1.610 8.085 1.00 97.00 80 ASN A O 1
ATOM 665 N N . PHE A 1 81 ? -1.786 0.298 8.126 1.00 98.00 81 PHE A N 1
ATOM 666 C CA . PHE A 1 81 ? -1.017 1.048 7.142 1.00 98.00 81 PHE A CA 1
ATOM 667 C C . PHE A 1 81 ? 0.023 1.936 7.839 1.00 98.00 81 PHE A C 1
ATOM 669 O O . PHE A 1 81 ? 0.076 2.029 9.061 1.00 98.00 81 PHE A O 1
ATOM 676 N N . MET A 1 82 ? 0.881 2.580 7.046 1.00 96.31 82 MET A N 1
ATOM 677 C CA . MET A 1 82 ? 2.027 3.362 7.532 1.00 96.31 82 MET A CA 1
ATOM 678 C C . MET A 1 82 ? 2.109 4.737 6.853 1.00 96.31 82 MET A C 1
ATOM 680 O O . MET A 1 82 ? 3.060 5.020 6.119 1.00 96.31 82 MET A O 1
ATOM 684 N N . GLY A 1 83 ? 1.084 5.569 7.041 1.00 93.88 83 GLY A N 1
ATOM 685 C CA . GLY A 1 83 ? 0.987 6.904 6.444 1.00 93.88 83 GLY A CA 1
ATOM 686 C C . GLY A 1 83 ? 1.170 6.871 4.923 1.00 93.88 83 GLY A C 1
ATOM 687 O O . GLY A 1 83 ? 0.668 5.976 4.235 1.00 93.88 83 GLY A O 1
ATOM 688 N N . LEU A 1 84 ? 1.928 7.822 4.376 1.00 92.00 84 LEU A N 1
ATOM 689 C CA . LEU A 1 84 ? 2.348 7.770 2.974 1.00 92.00 84 LEU A CA 1
ATOM 690 C C . LEU A 1 84 ? 3.390 6.665 2.723 1.00 92.00 84 LEU A C 1
ATOM 692 O O . LEU A 1 84 ? 4.597 6.896 2.825 1.00 92.00 84 LEU A O 1
ATOM 696 N N . TYR A 1 85 ? 2.933 5.485 2.301 1.00 94.75 85 TYR A N 1
ATOM 697 C CA . TYR A 1 85 ? 3.811 4.365 1.962 1.00 94.75 85 TYR A CA 1
ATOM 698 C C . TYR A 1 85 ? 3.801 4.053 0.454 1.00 94.75 85 TYR A C 1
ATOM 700 O O . TYR A 1 85 ? 2.920 3.347 -0.032 1.00 94.75 85 TYR A O 1
ATOM 708 N N . PRO A 1 86 ? 4.794 4.521 -0.325 1.00 91.06 86 PRO A N 1
ATOM 709 C CA . PRO A 1 86 ? 4.736 4.483 -1.790 1.00 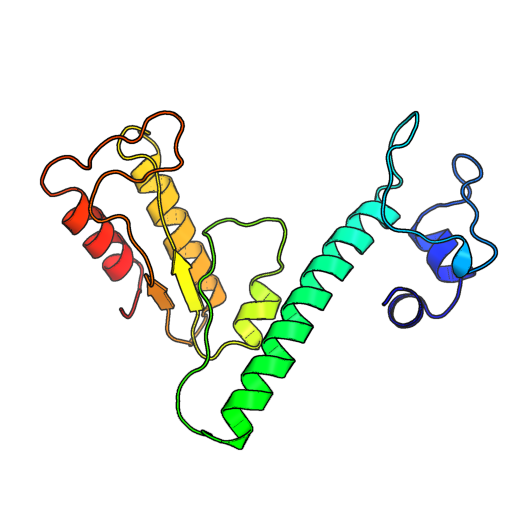91.06 86 PRO A CA 1
ATOM 710 C C . PRO A 1 86 ? 4.954 3.093 -2.408 1.00 91.06 86 PRO A C 1
ATOM 712 O O . PRO A 1 86 ? 4.937 2.965 -3.630 1.00 91.06 86 PRO A O 1
ATOM 715 N N . LYS A 1 87 ? 5.220 2.058 -1.601 1.00 95.06 87 LYS A N 1
ATOM 716 C CA . LYS A 1 87 ? 5.487 0.704 -2.112 1.00 95.06 87 LYS A CA 1
ATOM 717 C C . LYS A 1 87 ? 4.224 -0.140 -2.288 1.00 95.06 87 LYS A C 1
ATOM 719 O O . LYS A 1 87 ? 4.312 -1.179 -2.933 1.00 95.06 87 LYS A O 1
ATOM 724 N N . LEU A 1 88 ? 3.094 0.281 -1.716 1.00 97.25 88 LEU A N 1
ATOM 725 C CA . LEU A 1 88 ? 1.821 -0.439 -1.768 1.00 97.25 88 LEU A CA 1
ATOM 726 C C . LEU A 1 88 ? 0.719 0.468 -2.315 1.00 97.25 88 LEU A C 1
ATOM 728 O O . LEU A 1 88 ? 0.675 1.660 -2.016 1.00 97.25 88 LEU A O 1
ATOM 732 N N . ASP A 1 89 ? -0.190 -0.108 -3.095 1.00 97.94 89 ASP A N 1
ATOM 733 C CA . ASP A 1 89 ? -1.416 0.561 -3.524 1.00 97.94 89 ASP A CA 1
ATOM 734 C C . ASP A 1 89 ? -2.493 0.444 -2.438 1.00 97.94 89 ASP A C 1
ATOM 736 O O . ASP A 1 89 ? -3.337 -0.453 -2.467 1.00 97.94 89 ASP A O 1
ATOM 740 N N . TYR A 1 90 ? -2.490 1.364 -1.474 1.00 97.81 90 TYR A N 1
ATOM 741 C CA . TYR A 1 90 ? -3.482 1.337 -0.399 1.00 97.81 90 TYR A CA 1
ATOM 742 C C . TYR A 1 90 ? -4.931 1.498 -0.866 1.00 97.81 90 TYR A C 1
ATOM 744 O O . TYR A 1 90 ? -5.828 1.063 -0.148 1.00 97.81 90 TYR A O 1
ATOM 752 N N . TRP A 1 91 ? -5.202 2.022 -2.068 1.00 97.69 91 TRP A N 1
ATOM 753 C CA . TRP A 1 91 ? -6.569 2.026 -2.598 1.00 97.69 91 TRP A CA 1
ATOM 754 C C . TRP A 1 91 ? -7.050 0.614 -2.915 1.00 97.69 91 TRP A C 1
ATOM 756 O O . TRP A 1 91 ? -8.229 0.313 -2.733 1.00 97.69 91 TRP A O 1
ATOM 766 N N . ALA A 1 92 ? -6.159 -0.256 -3.396 1.00 98.06 92 ALA A N 1
ATOM 767 C CA . ALA A 1 92 ? -6.470 -1.666 -3.597 1.00 98.06 92 ALA A CA 1
ATOM 768 C C . ALA A 1 92 ? -6.670 -2.394 -2.267 1.00 98.06 92 ALA A C 1
ATOM 770 O O . ALA A 1 92 ? -7.666 -3.094 -2.108 1.00 98.06 92 ALA A O 1
ATOM 771 N N . TRP A 1 93 ? -5.801 -2.149 -1.287 1.00 98.19 93 TRP A N 1
ATOM 772 C CA . TRP A 1 93 ? -5.926 -2.747 0.044 1.00 98.19 93 TRP A CA 1
ATOM 773 C C . TRP A 1 93 ? -7.203 -2.314 0.773 1.00 98.19 93 TRP A C 1
ATOM 775 O O . TRP A 1 93 ? -7.906 -3.154 1.330 1.00 98.19 93 TRP A O 1
ATOM 785 N N . ALA A 1 94 ? -7.560 -1.028 0.720 1.00 97.75 94 ALA A N 1
ATOM 786 C CA . ALA A 1 94 ? -8.756 -0.501 1.378 1.00 97.75 94 ALA A CA 1
ATOM 787 C C . ALA A 1 94 ? -10.067 -1.081 0.815 1.00 97.75 94 ALA A C 1
ATOM 789 O O . ALA A 1 94 ? -11.085 -1.103 1.510 1.00 97.75 94 ALA A O 1
ATOM 790 N N . ARG A 1 95 ? -10.072 -1.589 -0.427 1.00 97.56 95 ARG A N 1
ATOM 791 C CA . ARG A 1 95 ? -11.225 -2.327 -0.970 1.00 97.56 95 ARG A CA 1
ATOM 792 C C . ARG A 1 95 ? -11.394 -3.689 -0.300 1.00 97.56 95 ARG A C 1
ATOM 794 O O . ARG A 1 95 ? -12.532 -4.058 -0.020 1.00 97.56 95 ARG A O 1
ATOM 801 N N . GLU A 1 96 ? -10.291 -4.368 0.005 1.00 98.00 96 GLU A N 1
ATOM 802 C CA . GLU A 1 96 ? -10.276 -5.723 0.565 1.00 98.00 96 GLU A CA 1
ATOM 803 C C . GLU A 1 96 ? -10.407 -5.772 2.098 1.00 98.00 96 GLU A C 1
ATOM 805 O O . GLU A 1 96 ? -10.946 -6.748 2.616 1.00 98.00 96 GLU A O 1
ATOM 810 N N . ALA A 1 97 ? -9.922 -4.758 2.823 1.00 97.69 97 ALA A N 1
ATOM 811 C CA . ALA A 1 97 ? -10.028 -4.669 4.285 1.00 97.69 97 ALA A CA 1
ATOM 812 C C . ALA A 1 97 ? -11.400 -4.135 4.739 1.00 97.69 97 ALA A C 1
ATOM 814 O O . ALA A 1 97 ? -12.010 -3.313 4.052 1.00 97.69 97 ALA A O 1
ATOM 815 N N . ASP A 1 98 ? -11.883 -4.553 5.908 1.00 97.81 98 ASP A N 1
ATOM 816 C CA . ASP A 1 98 ? -13.196 -4.137 6.436 1.00 97.81 98 ASP A CA 1
ATOM 817 C C . ASP A 1 98 ? -13.184 -2.732 7.054 1.00 97.81 98 ASP A C 1
ATOM 819 O O . ASP A 1 98 ? -14.204 -2.043 7.075 1.00 97.81 98 ASP A O 1
ATOM 823 N N . ALA A 1 99 ? -12.013 -2.287 7.501 1.00 97.94 99 ALA A N 1
ATOM 824 C CA . ALA A 1 99 ? -11.735 -0.935 7.962 1.00 97.94 99 ALA A CA 1
ATOM 825 C C . ALA A 1 99 ? -10.317 -0.540 7.535 1.00 97.94 99 ALA A C 1
ATOM 827 O O . ALA A 1 99 ? -9.460 -1.400 7.312 1.00 97.94 99 ALA A O 1
ATOM 828 N N . VAL A 1 100 ? -10.061 0.762 7.436 1.00 98.38 100 VAL A N 1
ATOM 829 C CA . VAL A 1 100 ? -8.698 1.273 7.260 1.00 98.38 100 VAL A CA 1
ATOM 830 C C . VAL A 1 100 ? -8.119 1.533 8.636 1.00 98.38 100 VAL A C 1
ATOM 832 O O . VAL A 1 100 ? -8.729 2.212 9.451 1.00 98.38 100 VAL A O 1
ATOM 835 N N . ALA A 1 101 ? -6.932 1.012 8.896 1.00 97.81 101 ALA A N 1
ATOM 836 C CA . ALA A 1 101 ? -6.222 1.243 10.138 1.00 97.81 101 ALA A CA 1
ATOM 837 C C . ALA A 1 101 ? -4.829 1.778 9.816 1.00 97.81 101 ALA A C 1
ATOM 839 O O . ALA A 1 101 ? -4.254 1.400 8.797 1.00 97.81 101 ALA A O 1
ATOM 840 N N . ASN A 1 102 ? -4.287 2.669 10.639 1.00 97.75 102 ASN A N 1
ATOM 841 C CA . ASN A 1 102 ? -2.996 3.288 10.360 1.00 97.75 102 ASN A CA 1
ATOM 842 C C . ASN A 1 102 ? -2.141 3.486 11.602 1.00 97.75 102 ASN A C 1
ATOM 844 O O . ASN A 1 102 ? -2.642 3.803 12.682 1.00 97.75 102 ASN A O 1
ATOM 848 N N . ASP A 1 103 ? -0.839 3.433 11.369 1.00 96.81 103 ASP A N 1
ATOM 849 C CA . ASP A 1 103 ? 0.191 3.780 12.323 1.00 96.81 103 ASP A CA 1
ATOM 850 C C . ASP A 1 103 ? 0.806 5.125 11.950 1.00 96.81 103 ASP A C 1
ATOM 852 O O . ASP A 1 103 ? 1.227 5.348 10.809 1.00 96.81 103 ASP A O 1
ATOM 856 N N . THR A 1 104 ? 0.887 6.037 12.920 1.00 93.31 104 THR A N 1
ATOM 857 C CA . THR A 1 104 ? 1.390 7.396 12.679 1.00 93.31 104 THR A CA 1
ATOM 858 C C . THR A 1 104 ? 2.415 7.786 13.743 1.00 93.31 104 THR A C 1
ATOM 860 O O . THR A 1 104 ? 2.101 7.961 14.925 1.00 93.31 104 THR A O 1
ATOM 863 N N . TYR A 1 105 ? 3.665 7.976 13.307 1.00 94.19 105 TYR A N 1
ATOM 864 C CA . TYR A 1 105 ? 4.827 8.211 14.174 1.00 94.19 105 TYR A CA 1
ATOM 865 C C . TYR A 1 105 ? 5.691 9.414 13.740 1.00 94.19 105 TYR A C 1
ATOM 867 O O . TYR A 1 105 ? 6.882 9.246 13.457 1.00 94.19 105 TYR A O 1
ATOM 875 N N . PRO A 1 106 ? 5.149 10.645 13.664 1.00 92.25 106 PRO A N 1
ATOM 876 C CA . PRO A 1 106 ? 5.964 11.793 13.298 1.00 92.25 106 PRO A CA 1
ATOM 877 C C . PRO A 1 106 ? 6.920 12.149 14.440 1.00 92.25 106 PRO A C 1
ATOM 879 O O . PRO A 1 106 ? 6.573 12.017 15.616 1.00 92.25 106 PRO A O 1
ATOM 882 N N . ASP A 1 107 ? 8.115 12.632 14.092 1.00 93.06 107 ASP A N 1
ATOM 883 C CA . ASP A 1 107 ? 9.066 13.169 15.068 1.00 93.06 107 ASP A CA 1
ATOM 884 C C . ASP A 1 107 ? 8.435 14.378 15.796 1.00 93.06 107 ASP A C 1
ATOM 886 O O . ASP A 1 107 ? 8.068 15.362 15.143 1.00 93.06 107 ASP A O 1
ATOM 890 N N . PRO A 1 108 ? 8.300 14.349 17.137 1.00 92.38 108 PRO A N 1
ATOM 891 C CA . PRO A 1 108 ? 7.776 15.475 17.913 1.00 92.38 108 PRO A CA 1
ATOM 892 C C . PRO A 1 108 ? 8.602 16.768 17.817 1.00 92.38 108 PRO A C 1
ATOM 894 O O . PRO A 1 108 ? 8.096 17.834 18.188 1.00 92.38 108 PRO A O 1
ATOM 897 N N . ASN A 1 109 ? 9.859 16.690 17.369 1.00 91.88 109 ASN A N 1
ATOM 898 C CA . ASN A 1 109 ? 10.722 17.843 17.117 1.00 91.88 109 ASN A CA 1
ATOM 899 C C . ASN A 1 109 ? 10.644 18.369 15.679 1.00 91.88 109 ASN A C 1
ATOM 901 O O . ASN A 1 109 ? 11.091 19.493 15.441 1.00 91.88 109 ASN A O 1
ATOM 905 N N . ASP A 1 110 ? 10.063 17.625 14.735 1.00 93.00 110 ASP A N 1
ATOM 906 C CA . ASP A 1 110 ? 9.843 18.144 13.388 1.00 93.00 110 ASP A CA 1
ATOM 907 C C . ASP A 1 110 ? 8.737 19.215 13.442 1.00 93.00 110 ASP A C 1
ATOM 909 O O . ASP A 1 110 ? 7.593 18.903 13.796 1.00 93.00 110 ASP A O 1
ATOM 913 N N . PRO A 1 111 ? 9.008 20.479 13.054 1.00 92.19 111 PRO A N 1
ATOM 914 C CA . PRO A 1 111 ? 7.971 21.509 12.974 1.00 92.19 111 PRO A CA 1
ATOM 915 C C . PRO A 1 111 ? 6.824 21.137 12.019 1.00 92.19 111 PRO A C 1
ATOM 917 O O . PRO A 1 111 ? 5.744 21.722 12.089 1.00 92.19 111 PRO A O 1
ATOM 920 N N . ARG A 1 112 ? 7.029 20.160 11.127 1.00 94.31 112 ARG A N 1
ATOM 921 C CA . ARG A 1 112 ? 6.014 19.613 10.222 1.00 94.31 112 ARG A CA 1
ATOM 922 C C . ARG A 1 112 ? 5.283 18.399 10.792 1.00 94.31 112 ARG A C 1
ATOM 924 O O . ARG A 1 112 ? 4.333 17.961 10.153 1.00 94.31 112 ARG A O 1
ATOM 931 N N . GLY A 1 113 ? 5.636 17.894 11.975 1.00 92.00 113 GLY A N 1
ATOM 932 C CA . GLY A 1 113 ? 5.065 16.668 12.543 1.00 92.00 113 GLY A CA 1
ATOM 933 C C . GLY A 1 113 ? 3.536 16.694 12.632 1.00 92.00 113 GLY A C 1
ATOM 934 O O . GLY A 1 113 ? 2.878 15.767 12.171 1.00 92.00 113 GLY A O 1
ATOM 935 N N . ALA A 1 114 ? 2.952 17.806 13.095 1.00 90.50 114 ALA A N 1
ATOM 936 C CA . ALA A 1 114 ? 1.495 17.987 13.132 1.00 90.50 114 ALA A CA 1
ATOM 937 C C . ALA A 1 114 ? 0.847 18.060 11.734 1.00 90.50 114 ALA A C 1
ATOM 939 O O . ALA A 1 114 ? -0.323 17.712 11.572 1.00 90.50 114 ALA A O 1
ATOM 940 N N . ARG A 1 115 ? 1.595 18.514 10.718 1.00 93.69 115 ARG A N 1
ATOM 941 C CA . ARG A 1 115 ? 1.158 18.509 9.314 1.00 93.69 115 ARG A CA 1
ATOM 942 C C . ARG A 1 115 ? 1.173 17.088 8.754 1.00 93.69 115 ARG A C 1
ATOM 944 O O . ARG A 1 115 ? 0.250 16.726 8.039 1.00 93.69 115 ARG A O 1
ATOM 951 N N . THR A 1 116 ? 2.218 16.317 9.050 1.00 93.38 116 THR A N 1
ATOM 952 C CA . THR A 1 116 ? 2.369 14.934 8.585 1.00 93.38 116 THR A CA 1
ATOM 953 C C . THR A 1 116 ? 1.267 14.083 9.188 1.00 93.38 116 THR A C 1
ATOM 955 O O . THR A 1 116 ? 0.538 13.432 8.454 1.00 93.38 116 THR A O 1
ATOM 958 N N . PHE A 1 117 ? 1.038 14.230 10.494 1.00 93.69 117 PHE A N 1
ATOM 959 C CA . PHE A 1 117 ? -0.055 13.564 11.193 1.00 93.69 117 PHE A CA 1
ATOM 960 C C . PHE A 1 117 ? -1.423 13.873 10.554 1.00 93.69 117 PHE A C 1
ATOM 962 O O . PHE A 1 117 ? -2.220 12.974 10.286 1.00 93.69 117 PHE A O 1
ATOM 969 N N . ALA A 1 118 ? -1.683 15.152 10.259 1.00 95.44 118 ALA A N 1
ATOM 970 C CA . ALA A 1 118 ? -2.903 15.581 9.582 1.00 95.44 118 ALA A CA 1
ATOM 971 C C . ALA A 1 118 ? -3.054 14.989 8.174 1.00 95.44 118 ALA A C 1
ATOM 973 O O . ALA A 1 118 ? -4.142 14.540 7.821 1.00 95.44 118 ALA A O 1
ATOM 974 N N . PHE A 1 119 ? -1.979 15.005 7.386 1.00 96.50 119 PHE A N 1
ATOM 975 C CA . PHE A 1 119 ? -1.962 14.464 6.031 1.00 96.50 119 PHE A CA 1
ATOM 976 C C . PHE A 1 119 ? -2.227 12.959 6.026 1.00 96.50 119 PHE A C 1
ATOM 978 O O . PHE A 1 119 ? -3.081 12.502 5.271 1.00 96.50 119 PHE A O 1
ATOM 985 N N . ASP A 1 120 ? -1.549 12.210 6.897 1.00 96.44 120 ASP A N 1
ATOM 986 C CA . ASP A 1 120 ? -1.746 10.768 7.020 1.00 96.44 120 ASP A CA 1
ATOM 987 C C . ASP A 1 120 ? -3.196 10.470 7.423 1.00 96.44 120 ASP A C 1
ATOM 989 O O . ASP A 1 120 ? -3.855 9.667 6.773 1.00 96.44 120 ASP A O 1
ATOM 993 N N . SER A 1 121 ? -3.756 11.205 8.390 1.00 97.12 121 SER A N 1
ATOM 994 C CA . SER A 1 121 ? -5.168 11.048 8.783 1.00 97.12 121 SER A CA 1
ATOM 995 C C . SER A 1 121 ? -6.141 11.317 7.624 1.00 97.12 121 SER A C 1
ATOM 997 O O . SER A 1 121 ? -7.094 10.569 7.418 1.00 97.12 121 SER A O 1
ATOM 999 N N . ASP A 1 122 ? -5.913 12.378 6.841 1.00 97.75 122 ASP A N 1
ATOM 1000 C CA . ASP A 1 122 ? -6.764 12.709 5.692 1.00 97.75 122 ASP A CA 1
ATOM 1001 C C . ASP A 1 122 ? -6.653 11.671 4.567 1.00 97.75 122 ASP A C 1
ATOM 1003 O O . ASP A 1 122 ? -7.662 11.348 3.931 1.00 97.75 122 ASP A O 1
ATOM 1007 N N . LEU A 1 123 ? -5.453 11.132 4.333 1.00 97.69 123 LEU A N 1
ATOM 1008 C CA . LEU A 1 123 ? -5.228 10.041 3.389 1.00 97.69 123 LEU A CA 1
ATOM 1009 C C . LEU A 1 123 ? -6.012 8.797 3.817 1.00 97.69 123 LEU A C 1
ATOM 1011 O O . LEU A 1 123 ? -6.758 8.250 3.009 1.00 97.69 123 LEU A O 1
ATOM 1015 N N . MET A 1 124 ? -5.906 8.390 5.082 1.00 98.06 124 MET A N 1
ATOM 1016 C CA . MET A 1 124 ? -6.577 7.191 5.593 1.00 98.06 124 MET A CA 1
ATOM 1017 C C . MET A 1 124 ? -8.097 7.325 5.585 1.00 98.06 124 MET A C 1
ATOM 1019 O O . MET A 1 124 ? -8.777 6.416 5.115 1.00 98.06 124 MET A O 1
ATOM 1023 N N . ARG A 1 125 ? -8.637 8.489 5.972 1.00 97.88 125 ARG A N 1
ATOM 1024 C CA . ARG A 1 125 ? -10.070 8.781 5.808 1.00 97.88 125 ARG A CA 1
ATOM 1025 C C . ARG A 1 125 ? -10.503 8.666 4.343 1.00 97.88 125 ARG A C 1
ATOM 1027 O O . ARG A 1 125 ? -11.551 8.101 4.048 1.00 97.88 125 ARG A O 1
ATOM 1034 N N . SER A 1 126 ? -9.703 9.194 3.414 1.00 97.81 126 SER A N 1
ATOM 1035 C CA . SER A 1 126 ? -10.023 9.142 1.980 1.00 97.81 126 SER A CA 1
ATOM 1036 C C . SER A 1 126 ? -10.013 7.709 1.441 1.00 97.81 126 SER A C 1
ATOM 1038 O O . SER A 1 126 ? -10.873 7.360 0.637 1.00 97.81 126 SER A O 1
ATOM 1040 N N . LEU A 1 127 ? -9.073 6.882 1.909 1.00 98.06 127 LEU A N 1
ATOM 1041 C CA . LEU A 1 127 ? -8.993 5.455 1.590 1.00 98.06 127 LEU A CA 1
ATOM 1042 C C . LEU A 1 127 ? -10.192 4.677 2.148 1.00 98.06 127 LEU A C 1
ATOM 1044 O O . LEU A 1 127 ? -10.722 3.805 1.463 1.00 98.06 127 LEU A O 1
ATOM 1048 N N . ALA A 1 128 ? -10.624 5.001 3.369 1.00 97.88 128 ALA A N 1
ATOM 1049 C CA . ALA A 1 128 ? -11.727 4.322 4.043 1.00 97.88 128 ALA A CA 1
ATOM 1050 C C . ALA A 1 128 ? -13.074 4.559 3.343 1.00 97.88 128 ALA A C 1
ATOM 1052 O O . ALA A 1 128 ? -13.924 3.666 3.296 1.00 97.88 128 ALA A O 1
ATOM 1053 N N . GLY A 1 129 ? -13.271 5.745 2.759 1.00 96.38 129 GLY A N 1
ATOM 1054 C CA . GLY A 1 129 ? -14.526 6.116 2.115 1.00 96.38 129 GLY A CA 1
ATOM 1055 C C . GLY A 1 129 ? -15.667 6.139 3.131 1.00 96.38 129 GLY A C 1
ATOM 1056 O O . GLY A 1 129 ? -15.769 7.071 3.920 1.00 96.38 129 GLY A O 1
ATOM 1057 N N . THR A 1 130 ? -16.530 5.121 3.100 1.00 95.69 130 THR A N 1
ATOM 1058 C CA . THR A 1 130 ? -17.624 4.941 4.073 1.00 95.69 130 THR A CA 1
ATOM 1059 C C . THR A 1 130 ? -17.314 3.910 5.161 1.00 95.69 130 THR A C 1
ATOM 1061 O O . THR A 1 130 ? -18.147 3.701 6.039 1.00 95.69 130 THR A O 1
ATOM 1064 N N . LYS A 1 131 ? -16.178 3.208 5.073 1.00 97.44 131 LYS A N 1
ATOM 1065 C CA . LYS A 1 131 ? -15.726 2.251 6.092 1.00 97.44 131 LYS A CA 1
ATOM 1066 C C . LYS A 1 131 ? -15.114 3.002 7.283 1.00 97.44 131 LYS A C 1
ATOM 1068 O O . LYS A 1 131 ? -14.674 4.138 7.098 1.00 97.44 131 LYS A O 1
ATOM 1073 N N . PRO A 1 132 ? -15.029 2.375 8.469 1.00 97.56 132 PRO A N 1
ATOM 1074 C CA . PRO A 1 132 ? -14.338 2.975 9.601 1.00 97.56 132 PRO A CA 1
ATOM 1075 C C . PRO A 1 132 ? -12.856 3.239 9.314 1.00 97.56 132 PRO A C 1
ATOM 1077 O O . PRO A 1 132 ? -12.203 2.471 8.594 1.00 97.56 132 PRO A O 1
ATOM 1080 N N . PHE A 1 133 ? -12.323 4.297 9.923 1.00 97.88 133 PHE A N 1
ATOM 1081 C CA . PHE A 1 133 ? -10.894 4.608 9.950 1.00 97.88 133 PHE A CA 1
ATOM 1082 C C . PHE A 1 133 ? -10.377 4.606 11.395 1.00 97.88 133 PHE A C 1
ATOM 1084 O O . PHE A 1 133 ? -10.886 5.339 12.235 1.00 97.88 133 PHE A O 1
ATOM 1091 N N . LEU A 1 134 ? -9.341 3.814 11.676 1.00 97.94 134 LEU A N 1
ATOM 1092 C CA . LEU A 1 134 ? -8.742 3.664 13.003 1.00 97.94 134 LEU A CA 1
ATOM 1093 C C . LEU A 1 134 ? -7.288 4.154 13.035 1.00 97.94 134 LEU A C 1
ATOM 1095 O O . LEU A 1 134 ? -6.479 3.814 12.165 1.00 97.94 134 LEU A O 1
ATOM 1099 N N . GLN A 1 135 ? -6.917 4.881 14.085 1.00 97.25 135 GLN A N 1
ATOM 1100 C CA . GLN A 1 135 ? -5.520 5.133 14.436 1.00 97.25 135 GLN A CA 1
ATOM 1101 C C . GLN A 1 135 ? -5.031 3.996 15.330 1.00 97.25 135 GLN A C 1
ATOM 1103 O O . GLN A 1 135 ? -5.009 4.115 16.554 1.00 97.25 135 GLN A O 1
ATOM 1108 N N . LEU A 1 136 ? -4.644 2.885 14.701 1.00 97.31 136 LEU A N 1
ATOM 1109 C CA . LEU A 1 136 ? -4.311 1.656 15.416 1.00 97.31 136 LEU A CA 1
ATOM 1110 C C . LEU A 1 136 ? -3.094 1.837 16.315 1.00 97.31 136 LEU A C 1
ATOM 1112 O O . LEU A 1 136 ? -3.112 1.418 17.472 1.00 97.31 136 LEU A O 1
ATOM 1116 N N . GLU A 1 137 ? -2.066 2.519 15.807 1.00 96.69 137 GLU A N 1
ATOM 1117 C CA . GLU A 1 137 ? -0.884 2.822 16.596 1.00 96.69 137 GLU A CA 1
ATOM 1118 C C . GLU A 1 137 ? -0.524 4.308 16.564 1.00 96.69 137 GLU A C 1
ATOM 1120 O O . GLU A 1 137 ? -0.368 4.935 15.516 1.00 96.69 137 GLU A O 1
ATOM 1125 N N . GLN A 1 138 ? -0.321 4.882 17.747 1.00 93.31 138 GLN A N 1
ATOM 1126 C CA . GLN A 1 138 ? 0.265 6.203 17.935 1.00 93.31 138 GLN A CA 1
ATOM 1127 C C . GLN A 1 138 ? 1.345 6.099 19.009 1.00 93.31 138 GLN A C 1
ATOM 1129 O O . GLN A 1 138 ? 1.099 5.588 20.101 1.00 93.31 138 GLN A O 1
ATOM 1134 N N . ALA A 1 139 ? 2.519 6.684 18.760 1.00 92.38 139 ALA A N 1
ATOM 1135 C CA . ALA A 1 139 ? 3.553 6.780 19.790 1.00 92.38 139 ALA A CA 1
ATOM 1136 C C . ALA A 1 139 ? 3.008 7.430 21.074 1.00 92.38 139 ALA A C 1
ATOM 1138 O O . ALA A 1 139 ? 2.524 8.564 21.050 1.00 92.38 139 ALA A O 1
ATOM 1139 N N . VAL A 1 140 ? 3.138 6.761 22.218 1.00 92.06 140 VAL A N 1
ATOM 1140 C CA . VAL A 1 140 ? 2.804 7.365 23.520 1.00 92.06 140 VAL A CA 1
ATOM 1141 C C . VAL A 1 140 ? 3.842 8.412 23.944 1.00 92.06 140 VAL A C 1
ATOM 1143 O O . VAL A 1 140 ? 3.501 9.403 24.587 1.00 92.06 140 VAL A O 1
ATOM 1146 N N . SER A 1 141 ? 5.103 8.237 23.532 1.00 93.25 141 SER A N 1
ATOM 1147 C CA . SER A 1 141 ? 6.216 9.169 23.753 1.00 93.25 141 SER A CA 1
ATOM 1148 C C . SER A 1 141 ? 7.338 8.908 22.729 1.00 93.25 141 SER A C 1
ATOM 1150 O O . SER A 1 141 ? 7.041 8.806 21.543 1.00 93.25 141 SER A O 1
ATOM 1152 N N . ALA A 1 142 ? 8.601 8.828 23.156 1.00 94.25 142 ALA A N 1
ATOM 1153 C CA . ALA A 1 142 ? 9.737 8.469 22.313 1.00 94.25 142 ALA A CA 1
ATOM 1154 C C . ALA A 1 142 ? 9.576 7.064 21.703 1.00 94.25 142 ALA A C 1
ATOM 1156 O O . ALA A 1 142 ? 8.999 6.174 22.329 1.00 94.25 142 ALA A O 1
ATOM 1157 N N . VAL A 1 143 ? 10.119 6.882 20.499 1.00 95.44 143 VAL A N 1
ATOM 1158 C CA . VAL A 1 143 ? 10.244 5.580 19.819 1.00 95.44 143 VAL A CA 1
ATOM 1159 C C . VAL A 1 143 ? 11.676 5.036 19.970 1.00 95.44 143 VAL A C 1
ATOM 1161 O O . VAL A 1 143 ? 12.443 5.545 20.784 1.00 95.44 143 VAL A O 1
ATOM 1164 N N . GLN A 1 144 ? 12.045 3.984 19.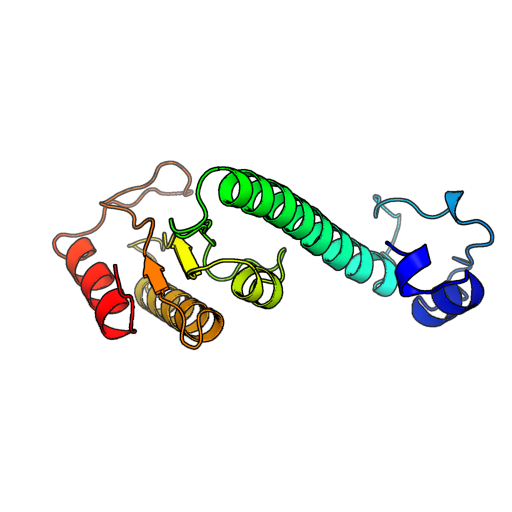237 1.00 95.31 144 GLN A N 1
ATOM 1165 C CA . GLN A 1 144 ? 13.353 3.318 19.346 1.00 95.31 144 GLN A CA 1
ATOM 1166 C C . GLN A 1 144 ? 14.170 3.281 18.045 1.00 95.31 144 GLN A C 1
ATOM 1168 O O . GLN A 1 144 ? 15.291 2.781 18.042 1.00 95.31 144 GLN A O 1
ATOM 1173 N N . TRP A 1 145 ? 13.6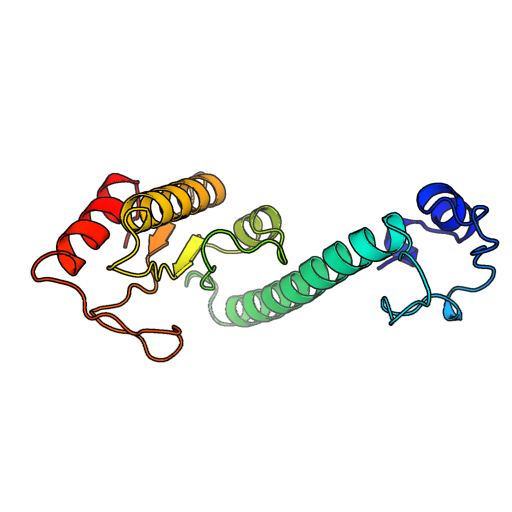16 3.772 16.935 1.00 94.44 145 TRP A N 1
ATOM 1174 C CA . TRP A 1 145 ? 14.156 3.563 15.583 1.00 94.44 145 TRP A CA 1
ATOM 1175 C C . TRP A 1 145 ? 14.481 4.857 14.824 1.00 94.44 145 TRP A C 1
ATOM 1177 O O . TRP A 1 145 ? 15.015 4.794 13.716 1.00 94.44 145 TRP A O 1
ATOM 1187 N N . GLN A 1 146 ? 14.182 6.032 15.385 1.00 92.94 146 GLN A N 1
ATOM 1188 C CA . GLN A 1 146 ? 14.558 7.310 14.775 1.00 92.94 146 GLN A CA 1
ATOM 1189 C C . GLN A 1 146 ? 16.035 7.634 15.058 1.00 92.94 146 GLN A C 1
ATOM 1191 O O . GLN A 1 146 ? 16.572 7.179 16.072 1.00 92.94 146 GLN A O 1
ATOM 1196 N N . PRO A 1 147 ? 16.698 8.464 14.221 1.00 94.19 147 PRO A N 1
ATOM 1197 C CA . PRO A 1 147 ? 18.053 8.944 14.503 1.00 94.19 147 PRO A CA 1
ATOM 1198 C C . PRO A 1 147 ? 18.173 9.617 15.877 1.00 94.19 147 PRO A C 1
ATOM 1200 O O . PRO A 1 147 ? 19.178 9.454 16.564 1.00 94.19 147 PRO A O 1
ATOM 1203 N N . VAL A 1 148 ? 17.130 10.349 16.283 1.00 94.12 148 VAL A N 1
ATOM 1204 C CA . VAL A 1 148 ? 16.975 10.912 17.625 1.00 94.12 148 VAL A CA 1
ATOM 1205 C C . VAL A 1 148 ? 15.554 10.636 18.098 1.00 94.12 148 VAL A C 1
ATOM 1207 O O . VAL A 1 148 ? 14.592 11.134 17.524 1.00 94.12 148 VAL A O 1
ATOM 1210 N N . ASN A 1 149 ? 15.418 9.845 19.159 1.00 95.38 149 ASN A N 1
ATOM 1211 C CA . ASN A 1 149 ? 14.120 9.443 19.696 1.00 95.38 149 ASN A CA 1
ATOM 1212 C C . ASN A 1 149 ? 13.598 10.479 20.700 1.00 95.38 149 ASN A C 1
ATOM 1214 O O . ASN A 1 149 ? 13.707 10.310 21.916 1.00 95.38 149 ASN A O 1
ATOM 1218 N N . THR A 1 150 ? 13.060 11.584 20.188 1.00 95.12 150 THR A N 1
ATOM 1219 C CA . THR A 1 150 ? 12.569 12.681 21.027 1.00 95.12 150 THR A CA 1
ATOM 1220 C C . THR A 1 150 ? 11.313 12.263 21.805 1.00 95.12 150 THR A C 1
ATOM 1222 O O . THR A 1 150 ? 10.325 11.853 21.191 1.00 95.12 150 THR A O 1
ATOM 1225 N N . PRO A 1 151 ? 11.274 12.418 23.142 1.00 95.62 151 PRO A N 1
ATOM 1226 C CA . PRO A 1 151 ? 10.044 12.218 23.894 1.00 95.62 151 PRO A CA 1
ATOM 1227 C C . PRO A 1 151 ? 9.015 13.304 23.568 1.00 95.62 151 PRO A C 1
ATOM 1229 O O . PRO A 1 151 ? 9.340 14.482 23.396 1.00 95.62 151 PRO A O 1
ATOM 1232 N N . LYS A 1 152 ? 7.735 12.926 23.538 1.00 94.75 152 LYS A N 1
ATOM 1233 C CA . LYS A 1 152 ? 6.649 13.896 23.375 1.00 94.75 152 LYS A CA 1
ATOM 1234 C C . LYS A 1 152 ? 6.650 14.879 24.547 1.00 94.75 152 LYS A C 1
ATOM 1236 O O . LYS A 1 152 ? 6.683 14.478 25.709 1.00 94.75 152 LYS A O 1
ATOM 1241 N N . ARG A 1 153 ? 6.553 16.178 24.244 1.00 94.50 153 ARG A N 1
ATOM 1242 C CA . ARG A 1 153 ? 6.285 17.202 25.265 1.00 94.50 153 ARG A CA 1
ATOM 1243 C C . ARG A 1 153 ? 4.924 16.935 25.930 1.00 94.50 153 ARG A C 1
ATOM 1245 O O . ARG A 1 153 ? 4.043 16.349 25.288 1.00 94.50 153 ARG A O 1
ATOM 1252 N N . PRO A 1 154 ? 4.710 17.383 27.182 1.00 95.69 154 PRO A N 1
ATOM 1253 C CA . PRO A 1 154 ? 3.416 17.252 27.841 1.00 95.69 154 PRO A CA 1
ATOM 1254 C C . PRO A 1 154 ? 2.265 17.708 26.935 1.00 95.69 154 PRO A C 1
ATOM 1256 O O . PRO A 1 154 ? 2.377 18.720 26.246 1.00 95.69 154 PRO A O 1
ATOM 1259 N N . ARG A 1 155 ? 1.157 16.956 26.947 1.00 94.12 155 ARG A N 1
ATOM 1260 C CA . ARG A 1 155 ? -0.065 17.173 26.142 1.00 94.12 155 ARG A CA 1
ATOM 1261 C C . ARG A 1 155 ? 0.045 16.921 24.633 1.00 94.12 155 ARG A C 1
ATOM 1263 O O . ARG A 1 155 ? -0.999 16.844 23.996 1.00 94.12 155 ARG A O 1
ATOM 1270 N N . VAL A 1 156 ? 1.233 16.708 24.058 1.00 93.62 156 VAL A N 1
ATOM 1271 C CA . VAL A 1 156 ? 1.363 16.418 22.611 1.00 93.62 156 VAL A CA 1
ATOM 1272 C C . VAL A 1 156 ? 0.685 15.100 22.229 1.00 93.62 156 VAL A C 1
ATOM 1274 O O . VAL A 1 156 ? 0.082 15.016 21.167 1.00 93.62 156 VAL A O 1
ATOM 1277 N N . PHE A 1 157 ? 0.719 14.090 23.106 1.00 94.56 157 PHE A N 1
ATOM 1278 C CA . PHE A 1 157 ? -0.026 12.845 22.893 1.00 94.56 157 PHE A CA 1
ATOM 1279 C C . PHE A 1 157 ? -1.528 13.108 22.709 1.00 94.56 157 PHE A C 1
ATOM 1281 O O . PHE A 1 157 ? -2.084 12.757 21.674 1.00 94.56 157 PHE A O 1
ATOM 1288 N N . GLY A 1 158 ? -2.151 13.803 23.668 1.00 94.81 158 GLY A N 1
ATOM 1289 C CA . GLY A 1 158 ? -3.573 14.146 23.595 1.00 94.81 158 GLY A CA 1
ATOM 1290 C C . GLY A 1 158 ? -3.904 15.081 22.430 1.00 94.81 158 GLY A C 1
ATOM 1291 O O . GLY A 1 158 ? -4.941 14.913 21.801 1.00 94.81 158 GLY A O 1
ATOM 1292 N N . LEU A 1 159 ? -3.014 16.024 22.099 1.00 94.12 159 LEU A N 1
ATOM 1293 C CA . LEU A 1 159 ? -3.170 16.902 20.937 1.00 94.12 159 LEU A CA 1
ATOM 1294 C C . LEU A 1 159 ? -3.293 16.101 19.636 1.00 94.12 159 LEU A C 1
ATOM 1296 O O . LEU A 1 159 ? -4.212 16.354 18.864 1.00 94.12 159 LEU A O 1
ATOM 1300 N N . TRP A 1 160 ? -2.382 15.155 19.388 1.00 94.38 160 TRP A N 1
ATOM 1301 C CA . TRP A 1 160 ? -2.416 14.349 18.165 1.00 94.38 160 TRP A CA 1
ATOM 1302 C C . TRP A 1 160 ? -3.582 13.365 18.159 1.00 94.38 160 TRP A C 1
ATOM 1304 O O . TRP A 1 160 ? -4.267 13.286 17.149 1.00 94.38 160 TRP A O 1
ATOM 1314 N N . SER A 1 161 ? -3.920 12.751 19.297 1.00 94.44 161 SER A N 1
ATOM 1315 C CA . SER A 1 161 ? -5.121 11.911 19.395 1.00 94.44 161 SER A CA 1
ATOM 1316 C C . SER A 1 161 ? -6.395 12.687 19.040 1.00 94.44 161 SER A C 1
ATOM 1318 O O . SER A 1 161 ? -7.213 12.218 18.254 1.00 94.44 161 SER A O 1
ATOM 1320 N N . MET A 1 162 ? -6.555 13.908 19.563 1.00 95.75 162 MET A N 1
ATOM 1321 C CA . MET A 1 162 ? -7.703 14.755 19.221 1.00 95.75 162 MET A CA 1
ATOM 1322 C C . MET A 1 162 ? -7.657 15.243 17.772 1.00 95.75 162 MET A C 1
ATOM 1324 O O . MET A 1 162 ? -8.706 15.429 17.163 1.00 95.75 162 MET A O 1
ATOM 1328 N N . GLN A 1 163 ? -6.465 15.430 17.198 1.00 94.81 163 GLN A N 1
ATOM 1329 C CA . GLN A 1 163 ? -6.316 15.759 15.784 1.00 94.81 163 GLN A CA 1
ATOM 1330 C C . GLN A 1 163 ? -6.814 14.619 14.885 1.00 94.81 163 GLN A C 1
ATOM 1332 O O . GLN A 1 163 ? -7.493 14.907 13.901 1.00 94.81 163 GLN A O 1
ATOM 1337 N N . THR A 1 164 ? -6.527 13.356 15.219 1.00 94.75 164 THR A N 1
ATOM 1338 C CA . THR A 1 164 ? -7.029 12.198 14.464 1.00 94.75 164 THR A CA 1
ATOM 1339 C C . THR A 1 164 ? -8.548 12.114 14.517 1.00 94.75 164 THR A C 1
ATOM 1341 O O . THR A 1 164 ? -9.200 12.021 13.479 1.00 94.75 164 THR A O 1
ATOM 1344 N N . VAL A 1 165 ? -9.120 12.226 15.721 1.00 96.44 165 VAL A N 1
ATOM 1345 C CA . VAL A 1 165 ? -10.576 12.191 15.930 1.00 96.44 165 VAL A CA 1
ATOM 1346 C C . VAL A 1 165 ? -11.253 13.337 15.179 1.00 96.44 165 VAL A C 1
ATOM 1348 O O . VAL A 1 165 ? -12.212 13.119 14.446 1.00 96.44 165 VAL A O 1
ATOM 1351 N N . ALA A 1 166 ? -10.711 14.556 15.261 1.00 96.69 166 ALA A N 1
ATOM 1352 C CA . ALA A 1 166 ? -11.221 15.708 14.512 1.00 96.69 166 ALA A CA 1
ATOM 1353 C C . ALA A 1 166 ? -11.146 15.522 12.984 1.00 96.69 166 ALA A C 1
ATOM 1355 O O . ALA A 1 166 ? -11.839 16.217 12.242 1.00 96.69 166 ALA A O 1
ATOM 1356 N N . ARG A 1 167 ? -10.313 14.592 12.507 1.00 96.38 167 ARG A N 1
ATOM 1357 C CA . ARG A 1 167 ? -10.189 14.204 11.099 1.00 96.38 167 ARG A CA 1
ATOM 1358 C C . ARG A 1 167 ? -10.969 12.939 10.751 1.00 96.38 167 ARG A C 1
ATOM 1360 O O . ARG A 1 167 ? -10.801 12.446 9.639 1.00 96.38 167 ARG A O 1
ATOM 1367 N N . GLY A 1 168 ? -11.860 12.476 11.622 1.00 96.19 168 GLY A N 1
ATOM 1368 C CA . GLY A 1 168 ? -12.822 11.419 11.320 1.00 96.19 168 GLY A CA 1
ATOM 1369 C C . GLY A 1 168 ? -12.322 10.006 11.591 1.00 96.19 168 GLY A C 1
ATOM 1370 O O . GLY A 1 168 ? -12.781 9.092 10.923 1.00 96.19 168 GLY A O 1
ATOM 1371 N N . ALA A 1 169 ? -11.373 9.831 12.514 1.00 97.00 169 ALA A N 1
ATOM 1372 C CA . ALA A 1 169 ? -11.089 8.505 13.052 1.00 97.00 169 ALA A CA 1
ATOM 1373 C C . ALA A 1 169 ? -12.195 8.058 14.022 1.00 97.00 169 ALA A C 1
ATOM 1375 O O . ALA A 1 169 ? -12.661 8.854 14.843 1.00 97.00 169 ALA A O 1
ATOM 1376 N N . ASP A 1 170 ? -12.562 6.783 13.941 1.00 96.94 170 ASP A N 1
ATOM 1377 C CA . ASP A 1 170 ? -13.579 6.119 14.763 1.00 96.94 170 ASP A CA 1
ATOM 1378 C C . ASP A 1 170 ? -12.991 5.442 16.014 1.00 96.94 170 ASP A C 1
ATOM 1380 O O . ASP A 1 170 ? -13.737 5.015 16.897 1.00 96.94 170 ASP A O 1
ATOM 1384 N N . GLY A 1 171 ? -11.660 5.345 16.102 1.00 87.62 171 GLY A N 1
ATOM 1385 C CA . GLY A 1 171 ? -10.935 4.706 17.201 1.00 87.62 171 GLY A CA 1
ATOM 1386 C C . GLY A 1 171 ? -9.431 4.888 17.115 1.00 87.62 171 GLY A C 1
ATOM 1387 O O . GLY A 1 171 ? -8.927 5.207 16.011 1.00 87.62 171 GLY A O 1
#

Sequence (171 aa):
WLRTRYGDLDTLNRAWGTAFWSLRITDWAQVDAPRATTDFRNPGHTLDWSRFHSDLLLAQFVVERDGIRRSDPDTPVLTNFMGLYPKLDYWAWAREADAVANDTYPDPNDPRGARTFAFDSDLMRSLAGTKPFLQLEQAVSAVQWQPVNTPKRPRVFGLWSMQTVARGADG

pLDDT: mean 96.03, std 2.46, range [87.62, 98.75]

InterPro domains:
  IPR003476 Glycoside hydrolase, family 42 [PTHR36447] (1-170)
  IPR013529 Glycoside hydrolase, family 42, N-terminal [PF02449] (1-170)
  IPR017853 Glycoside hydrolase superfamily [SSF51445] (1-171)

Radius of gyration: 20.83 Å; chains: 1; bounding box: 44×41×57 Å

Organism: NCBI:txid670720

Foldseek 3Di:
DCCVVQVDQVSVCVQLVCVVPVNRDPDPVVQDQDDDDPDDDRPSSPVVNLVVQQVVVLVVLLVVVVVVCVVPVPDFDEDEDEQPDPSHDLLSVLVRGQAYEYEQEFQLPPPCSLVSLLNSLLVRCVSNPPGAYYDPHDDPFFDDPDPDGGGHDPCPNVVSVVSSVVSRHPD

Secondary structure (DSSP, 8-state):
-HHHHHSSHHHHHHHHTTTGGG----SGGG--S----SSPPPHHHHHHHHHHHHHHHHHHHHHHHHHHHTT-SSS----EE-SS-TTS-HHHHHHHSSSEEEEE---TT-TTHHHHHHHHHHHHHHHHTTS-EEEEEE-SS--SSSSS-PPPPTTHHHHHHHHHHHTT---